Protein AF-A0A7W1YS80-F1 (afdb_monomer)

Sequence (69 aa):
STSGATFVDARAGLRPSLTGGAGGGVPHVGPSPSLAHVTIATGHFRNGVLLAPLTAQLVSDQVLEKRHA

pLDDT: mean 88.44, std 12.76, range [41.47, 97.75]

Solvent-accessible surface area (backbone atoms only — not comparable to full-atom values): 4624 Å² total; per-residue (Å²): 134,70,90,84,67,78,90,85,84,86,87,86,79,90,59,56,58,39,89,52,69,99,86,62,25,69,53,50,73,46,71,42,94,88,43,88,99,38,73,42,79,47,24,43,36,96,43,41,79,81,45,40,67,61,50,52,49,56,52,50,28,65,76,66,71,54,80,85,132

Structure (mmCIF, N/CA/C/O backbone):
data_AF-A0A7W1YS80-F1
#
_entry.id   AF-A0A7W1YS80-F1
#
loop_
_atom_site.group_PDB
_atom_site.id
_atom_site.type_symbol
_atom_site.label_atom_id
_atom_site.label_alt_id
_atom_site.label_comp_id
_atom_site.label_asym_id
_atom_site.label_entity_id
_atom_site.label_seq_id
_atom_site.pdbx_PDB_ins_code
_atom_site.Cartn_x
_atom_site.Cartn_y
_atom_site.Cartn_z
_atom_site.occupancy
_atom_site.B_iso_or_equiv
_atom_site.auth_seq_id
_atom_site.auth_comp_id
_atom_site.auth_asym_id
_atom_site.auth_atom_id
_atom_site.pdbx_PDB_model_num
ATOM 1 N N . SER A 1 1 ? -22.436 15.873 23.480 1.00 79.62 1 SER A N 1
ATOM 2 C CA . SER A 1 1 ? -21.898 15.079 24.601 1.00 79.62 1 SER A CA 1
ATOM 3 C C . SER A 1 1 ? -21.941 13.610 24.220 1.00 79.62 1 SER A C 1
ATOM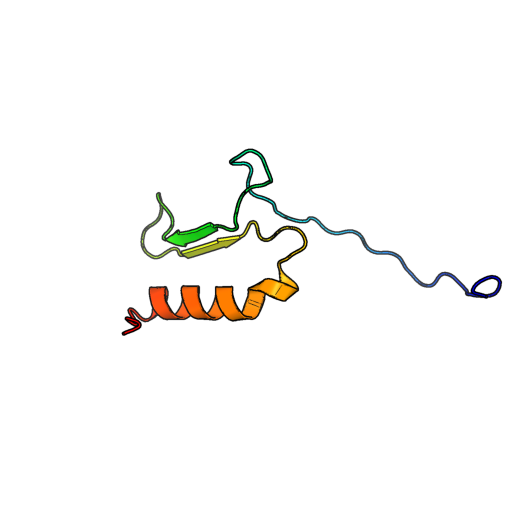 5 O O . SER A 1 1 ? -22.970 13.187 23.710 1.00 79.62 1 SER A O 1
ATOM 7 N N . THR A 1 2 ? -20.863 12.850 24.430 1.00 85.88 2 THR A N 1
ATOM 8 C CA . THR A 1 2 ? -20.815 11.386 24.219 1.00 85.88 2 THR A CA 1
ATOM 9 C C . THR A 1 2 ? -21.021 10.590 25.515 1.00 85.88 2 THR A C 1
ATOM 11 O O . THR A 1 2 ? -20.875 9.374 25.512 1.00 85.88 2 THR A O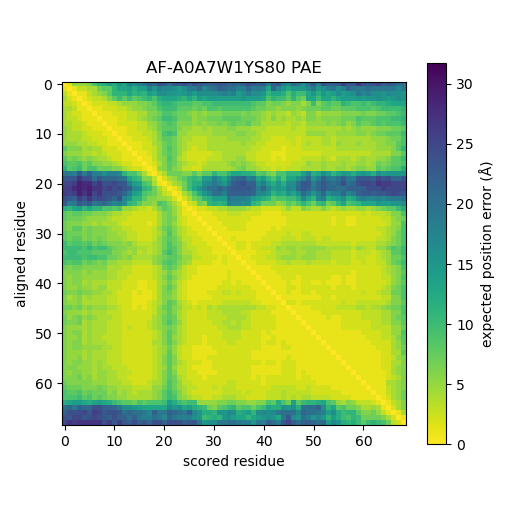 1
ATOM 14 N N . SER A 1 3 ? -21.394 11.248 26.621 1.00 89.06 3 SER A N 1
ATOM 15 C CA . SER A 1 3 ? -21.461 10.654 27.968 1.00 89.06 3 SER A CA 1
ATOM 16 C C . SER A 1 3 ? -22.440 9.482 28.138 1.00 89.06 3 SER A C 1
ATOM 18 O O . SER A 1 3 ? -22.346 8.775 29.132 1.00 89.06 3 SER A O 1
ATOM 20 N N . GLY A 1 4 ? -23.376 9.277 27.205 1.00 93.38 4 GLY A N 1
ATOM 21 C CA . GLY A 1 4 ? -24.321 8.152 27.206 1.00 93.38 4 GLY A CA 1
ATOM 22 C C . GLY A 1 4 ? -24.097 7.134 26.083 1.00 93.38 4 GLY A C 1
ATOM 23 O O . GLY A 1 4 ? -24.961 6.292 25.860 1.00 93.38 4 GLY A O 1
ATOM 24 N N . ALA A 1 5 ? -22.996 7.230 25.330 1.00 94.50 5 ALA A N 1
ATOM 25 C CA . ALA A 1 5 ? -22.731 6.308 24.229 1.00 94.50 5 ALA A CA 1
ATOM 26 C C . ALA A 1 5 ? -22.271 4.938 24.754 1.00 94.50 5 ALA A C 1
ATOM 28 O O . ALA A 1 5 ? -21.338 4.848 25.551 1.00 94.50 5 ALA A O 1
ATOM 29 N N . THR A 1 6 ? -22.900 3.864 24.276 1.00 96.12 6 THR A N 1
ATOM 30 C CA . THR A 1 6 ? -22.483 2.488 24.571 1.00 96.12 6 THR A CA 1
ATOM 31 C C . THR A 1 6 ? -21.297 2.095 23.689 1.00 96.12 6 THR A C 1
ATOM 33 O O . THR A 1 6 ? -21.340 2.266 22.471 1.00 96.12 6 THR A O 1
ATOM 36 N N . PHE A 1 7 ? -20.239 1.549 24.292 1.00 94.75 7 PHE A N 1
ATOM 37 C CA . PHE A 1 7 ? -19.137 0.933 23.553 1.00 94.75 7 PHE A CA 1
ATOM 38 C C . PHE A 1 7 ? -19.628 -0.336 22.843 1.00 94.75 7 PHE A C 1
ATOM 40 O O . PHE A 1 7 ? -20.189 -1.218 23.489 1.00 94.75 7 PHE A O 1
ATOM 47 N N . VAL A 1 8 ? -19.423 -0.417 21.526 1.00 97.75 8 VAL A N 1
ATOM 48 C CA . VAL A 1 8 ? -19.869 -1.558 20.707 1.00 97.75 8 VAL A CA 1
ATOM 49 C C . VAL A 1 8 ? -18.723 -2.532 20.434 1.00 97.75 8 VAL A C 1
ATOM 51 O O . VAL A 1 8 ? -18.875 -3.722 20.678 1.00 97.75 8 VAL A O 1
ATOM 54 N N . ASP A 1 9 ? -17.589 -2.042 19.923 1.00 97.69 9 ASP A N 1
ATOM 55 C CA . ASP A 1 9 ? -16.424 -2.863 19.565 1.00 97.69 9 ASP A CA 1
ATOM 56 C C . ASP A 1 9 ? -15.159 -1.991 19.408 1.00 97.69 9 ASP A C 1
ATOM 58 O O . ASP A 1 9 ? -15.251 -0.774 19.205 1.00 97.69 9 ASP A O 1
ATOM 62 N N . ALA A 1 10 ? -13.979 -2.616 19.454 1.00 97.12 10 ALA A N 1
ATOM 63 C CA . ALA A 1 10 ? -12.692 -2.007 19.124 1.00 97.12 10 ALA A CA 1
ATOM 64 C C . ALA A 1 10 ? -11.831 -2.951 18.279 1.00 97.12 10 ALA A C 1
ATOM 66 O O . ALA A 1 10 ? -11.795 -4.160 18.492 1.00 97.12 10 ALA A O 1
ATOM 67 N N . ARG A 1 11 ? -11.063 -2.378 17.344 1.00 97.00 11 ARG A N 1
ATOM 68 C CA . ARG A 1 11 ? -10.139 -3.133 16.487 1.00 97.00 11 ARG A CA 1
ATOM 69 C C . ARG A 1 11 ? -8.763 -2.494 16.453 1.00 97.00 11 ARG A C 1
ATOM 71 O O . ARG A 1 11 ? -8.631 -1.272 16.470 1.00 97.00 11 ARG A O 1
ATOM 78 N N . ALA A 1 12 ? -7.751 -3.344 16.330 1.00 96.56 12 ALA A N 1
ATOM 79 C CA . ALA A 1 12 ? -6.362 -2.963 16.122 1.00 96.56 12 ALA A CA 1
ATOM 80 C C . ALA A 1 12 ? -5.832 -3.589 14.825 1.00 96.56 12 ALA A C 1
ATOM 82 O O . ALA A 1 12 ? -6.338 -4.609 14.359 1.00 96.56 12 ALA A O 1
ATOM 83 N N . GLY A 1 13 ? -4.809 -2.976 14.232 1.00 93.81 13 GLY A N 1
ATOM 84 C CA . GLY A 1 13 ? -4.176 -3.481 13.018 1.00 93.81 13 GLY A CA 1
ATOM 85 C C . GLY A 1 13 ? -2.795 -2.877 12.803 1.00 93.81 13 GLY A C 1
ATOM 86 O O . GLY A 1 13 ? -2.537 -1.738 13.201 1.00 93.81 13 GLY A O 1
ATOM 87 N N . LEU A 1 14 ? -1.909 -3.647 12.170 1.00 92.81 14 LEU A N 1
ATOM 88 C CA . LEU A 1 14 ? -0.563 -3.195 11.834 1.00 92.81 14 LEU A CA 1
ATOM 89 C C . LEU A 1 14 ? -0.610 -2.084 10.780 1.00 92.81 14 LEU A C 1
ATOM 91 O O . LEU A 1 14 ? -1.449 -2.080 9.877 1.00 92.81 14 LEU A O 1
ATOM 95 N N . ARG A 1 15 ? 0.337 -1.151 10.881 1.00 91.50 15 ARG A N 1
ATOM 96 C CA . ARG A 1 15 ? 0.571 -0.095 9.893 1.00 91.50 15 ARG A CA 1
ATOM 97 C C . ARG A 1 15 ? 1.996 -0.249 9.374 1.00 91.50 15 ARG A C 1
ATOM 99 O O . ARG A 1 15 ? 2.906 0.317 9.974 1.00 91.50 15 ARG A O 1
ATOM 106 N N . PRO A 1 16 ? 2.209 -1.046 8.313 1.00 90.00 16 PRO A N 1
ATOM 107 C CA . PRO A 1 16 ? 3.539 -1.243 7.759 1.00 90.00 16 PRO A CA 1
ATOM 108 C C . PRO A 1 16 ? 4.142 0.101 7.357 1.00 90.00 16 PRO A C 1
ATOM 110 O O . PRO A 1 16 ? 3.559 0.838 6.563 1.00 90.00 16 PRO A O 1
ATOM 113 N N . SER A 1 17 ? 5.301 0.411 7.922 1.00 89.75 17 SER A N 1
ATOM 114 C CA . SER A 1 17 ? 6.140 1.541 7.541 1.00 89.75 17 SER A CA 1
ATOM 115 C C . SER A 1 17 ? 7.499 0.982 7.180 1.00 89.75 17 SER A C 1
ATOM 117 O O . SER A 1 17 ? 8.006 0.099 7.871 1.00 89.75 17 SER A O 1
ATOM 119 N N . LEU A 1 18 ? 8.099 1.509 6.124 1.00 86.38 18 LEU A N 1
ATOM 120 C CA . LEU A 1 18 ? 9.505 1.255 5.858 1.00 86.38 18 LEU A CA 1
ATOM 121 C C . LEU A 1 18 ? 10.340 2.221 6.702 1.00 86.38 18 LEU A C 1
ATOM 123 O O . LEU A 1 18 ? 9.921 3.349 6.980 1.00 86.38 18 LEU A O 1
ATOM 127 N N . THR A 1 19 ? 11.499 1.762 7.157 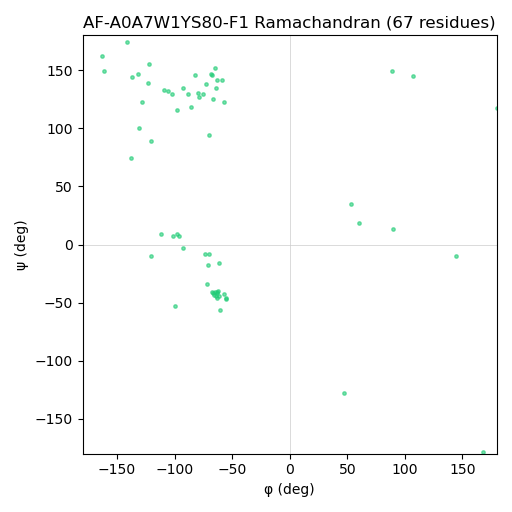1.00 72.50 19 THR A N 1
ATOM 128 C CA . THR A 1 19 ? 12.467 2.581 7.888 1.00 72.50 19 THR A CA 1
ATOM 129 C C . THR A 1 19 ? 13.536 3.055 6.913 1.00 72.50 19 THR A C 1
ATOM 131 O O . THR A 1 19 ? 14.268 2.239 6.360 1.00 72.50 19 THR A O 1
ATOM 134 N N . GLY A 1 20 ? 13.622 4.366 6.697 1.00 60.97 20 GLY A N 1
ATOM 135 C CA . GLY A 1 20 ? 14.651 4.985 5.864 1.00 60.97 20 GLY A CA 1
ATOM 136 C C . GLY A 1 20 ? 14.476 6.501 5.808 1.00 60.97 20 GLY A C 1
ATOM 137 O O . GLY A 1 20 ? 13.448 6.975 5.340 1.00 60.97 20 GLY A O 1
ATOM 138 N N . GLY A 1 21 ? 15.469 7.249 6.299 1.00 53.69 21 GLY A N 1
ATOM 139 C CA . GLY A 1 21 ? 15.492 8.719 6.307 1.00 53.69 21 GLY A CA 1
ATOM 140 C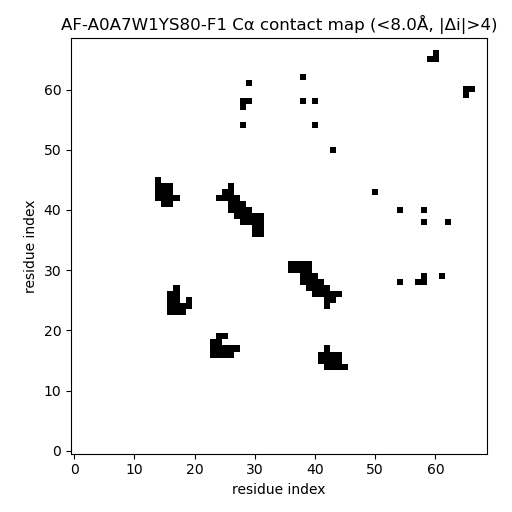 C . GLY A 1 21 ? 14.863 9.389 7.540 1.00 53.69 21 GLY A C 1
ATOM 141 O O . GLY A 1 21 ? 13.933 8.873 8.165 1.00 53.69 21 GLY A O 1
ATOM 142 N N . ALA A 1 22 ? 15.391 10.567 7.894 1.00 41.47 22 ALA A N 1
ATOM 143 C CA . ALA A 1 22 ? 14.910 11.408 8.990 1.00 41.47 22 ALA A CA 1
ATOM 144 C C . ALA A 1 22 ? 13.545 12.025 8.627 1.00 41.47 22 ALA A C 1
ATOM 146 O O . ALA A 1 22 ? 13.476 13.041 7.945 1.00 41.47 22 ALA A O 1
ATOM 147 N N . GLY A 1 23 ? 12.454 11.372 9.038 1.00 56.44 23 GLY A N 1
ATOM 148 C CA . GLY A 1 23 ? 11.077 11.809 8.749 1.00 56.44 23 GLY A CA 1
ATOM 149 C C . GLY A 1 23 ? 10.075 10.673 8.513 1.00 56.44 23 GLY A C 1
ATOM 150 O O . GLY A 1 23 ? 8.869 10.919 8.494 1.00 56.44 23 GLY A O 1
ATOM 151 N N . GLY A 1 24 ? 10.561 9.432 8.393 1.00 60.62 24 GLY A N 1
ATOM 152 C CA . GLY A 1 24 ? 9.766 8.255 8.031 1.00 60.62 24 GLY A CA 1
ATOM 153 C C . GLY A 1 24 ? 10.072 7.802 6.603 1.00 60.62 24 GLY A C 1
ATOM 154 O O . GLY A 1 24 ? 10.357 8.626 5.737 1.00 60.62 24 GLY A O 1
ATOM 155 N N . GLY A 1 25 ? 10.045 6.489 6.364 1.00 74.19 25 GLY A N 1
ATOM 156 C CA . GLY A 1 25 ? 10.283 5.938 5.033 1.00 74.19 25 GLY A CA 1
ATOM 157 C C . GLY A 1 25 ? 9.103 6.196 4.101 1.00 74.19 25 GLY A C 1
ATOM 158 O O . GLY A 1 25 ? 7.944 6.058 4.493 1.00 74.19 25 GLY A O 1
ATOM 159 N N . VAL A 1 26 ? 9.402 6.564 2.858 1.00 86.56 26 VAL A N 1
ATOM 160 C CA . VAL A 1 26 ? 8.418 6.589 1.769 1.00 86.56 26 VAL A CA 1
ATOM 161 C C . VAL A 1 26 ? 7.924 5.165 1.465 1.00 86.56 26 VAL A C 1
ATOM 163 O O . VAL A 1 26 ? 8.674 4.207 1.682 1.00 86.56 26 VAL A O 1
ATOM 166 N N . PRO A 1 27 ? 6.685 4.989 0.964 1.00 91.56 27 PRO A N 1
ATOM 167 C CA . PRO A 1 27 ? 6.228 3.682 0.509 1.00 91.56 27 PRO A CA 1
ATOM 168 C C . PRO A 1 27 ? 7.141 3.172 -0.608 1.00 91.56 27 PRO A C 1
ATOM 170 O O . PRO A 1 27 ? 7.549 3.939 -1.481 1.00 91.56 27 PRO A O 1
ATOM 173 N N . HIS A 1 28 ? 7.431 1.876 -0.611 1.00 92.62 28 HIS A N 1
ATOM 174 C CA . HIS A 1 28 ? 8.088 1.247 -1.747 1.00 92.62 28 HIS A CA 1
ATOM 175 C C . HIS A 1 28 ? 7.012 0.843 -2.753 1.00 92.62 28 HIS A C 1
ATOM 177 O O . HIS A 1 28 ? 6.140 0.035 -2.425 1.00 92.62 28 HIS A O 1
ATOM 183 N N . VAL A 1 29 ? 7.086 1.417 -3.954 1.00 94.56 29 VAL A N 1
ATOM 184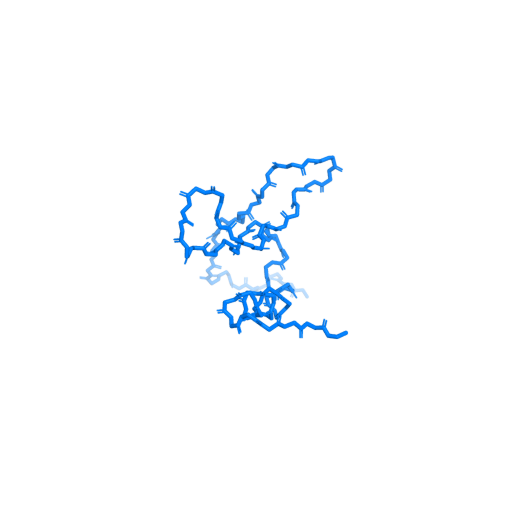 C CA . VAL A 1 29 ? 6.221 1.120 -5.102 1.00 94.56 29 VAL A CA 1
ATOM 185 C C . VAL A 1 29 ? 7.126 0.889 -6.308 1.00 94.56 29 VAL A C 1
ATOM 187 O O . VAL A 1 29 ? 7.656 1.848 -6.866 1.00 94.56 29 VAL A O 1
ATOM 190 N N . GLY A 1 30 ? 7.371 -0.372 -6.658 1.00 92.69 30 GLY A N 1
ATOM 191 C CA . GLY A 1 30 ? 8.340 -0.710 -7.700 1.00 92.69 30 GLY A CA 1
ATOM 192 C C . GLY A 1 30 ? 8.708 -2.195 -7.766 1.00 92.69 30 GLY A C 1
ATOM 193 O O . GLY A 1 30 ? 8.173 -3.001 -7.000 1.00 92.69 30 GLY A O 1
ATOM 194 N N . PRO A 1 31 ? 9.620 -2.583 -8.674 1.00 94.12 31 PRO A N 1
ATOM 195 C CA . PRO A 1 31 ? 10.039 -3.970 -8.832 1.00 94.12 31 PRO A CA 1
ATOM 196 C C . PRO A 1 31 ? 10.836 -4.470 -7.620 1.00 94.12 31 PRO A C 1
ATOM 198 O O . PRO A 1 31 ? 11.603 -3.730 -7.002 1.00 94.12 31 PRO A O 1
ATOM 201 N N . SER A 1 32 ? 10.690 -5.758 -7.308 1.00 93.88 32 SER A N 1
ATOM 202 C CA . SER A 1 32 ? 11.503 -6.419 -6.289 1.00 93.88 32 SER A CA 1
ATOM 203 C C . SER A 1 32 ? 12.979 -6.445 -6.706 1.00 93.88 32 SER A C 1
ATOM 205 O O . SER A 1 32 ? 13.282 -6.837 -7.834 1.00 93.88 32 SER A O 1
ATOM 207 N N . PRO A 1 33 ? 13.920 -6.113 -5.802 1.00 91.56 33 PRO A N 1
ATOM 208 C CA . PRO A 1 33 ? 15.348 -6.168 -6.109 1.00 91.56 33 PRO A CA 1
ATOM 209 C C . PRO A 1 33 ? 15.887 -7.602 -6.232 1.00 91.56 33 PRO A C 1
ATOM 211 O O . PRO A 1 33 ? 16.977 -7.795 -6.760 1.00 91.56 33 PRO A O 1
ATOM 214 N N . SER A 1 34 ? 15.164 -8.604 -5.721 1.00 96.81 34 SER A N 1
ATOM 215 C CA . SER A 1 34 ? 15.634 -9.994 -5.636 1.00 96.81 34 SER A CA 1
ATOM 216 C C . SER A 1 34 ? 14.766 -11.004 -6.385 1.00 96.81 34 SER A C 1
ATOM 218 O O . SER A 1 34 ? 15.170 -12.156 -6.521 1.00 96.81 34 SER A O 1
ATOM 220 N N . LEU A 1 35 ? 13.583 -10.607 -6.865 1.00 96.62 35 LEU A N 1
ATOM 221 C CA . LEU A 1 35 ? 12.622 -11.513 -7.498 1.00 96.62 35 LEU A CA 1
ATOM 222 C C . LEU A 1 35 ? 12.176 -10.966 -8.853 1.00 96.62 35 LEU A C 1
ATOM 224 O O . LEU A 1 35 ? 11.607 -9.878 -8.937 1.00 96.62 35 LEU A O 1
ATOM 228 N N . ALA A 1 36 ? 12.386 -11.757 -9.906 1.00 93.31 36 ALA A N 1
ATOM 229 C CA . ALA A 1 36 ? 11.881 -11.438 -11.235 1.00 93.31 36 ALA A CA 1
ATOM 230 C C . ALA A 1 36 ? 10.343 -11.407 -11.238 1.00 93.31 36 ALA A C 1
ATOM 232 O O . ALA A 1 36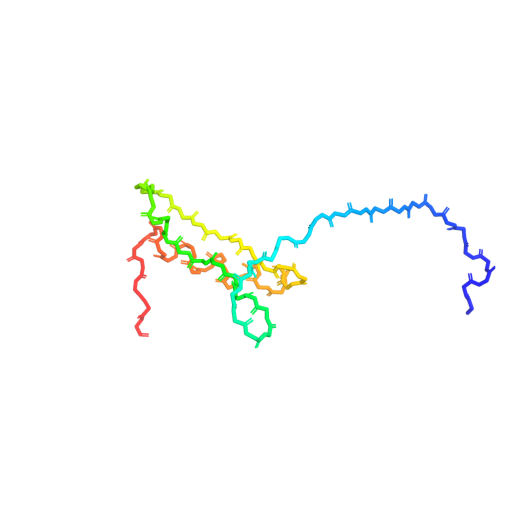 ? 9.697 -12.228 -10.589 1.00 93.31 36 ALA A O 1
ATOM 233 N N . HIS A 1 37 ? 9.767 -10.463 -11.987 1.00 91.69 37 HIS A N 1
ATOM 234 C CA . HIS A 1 37 ? 8.317 -10.312 -12.183 1.00 91.69 37 HIS A CA 1
ATOM 235 C C . HIS A 1 37 ? 7.490 -10.056 -10.906 1.00 91.69 37 HIS A C 1
ATOM 237 O O . HIS A 1 37 ? 6.270 -10.209 -10.919 1.00 91.69 37 HIS A O 1
ATOM 243 N N . VAL A 1 38 ? 8.121 -9.624 -9.808 1.00 95.56 38 VAL A N 1
ATOM 244 C CA . VAL A 1 38 ? 7.428 -9.226 -8.574 1.00 95.56 38 VAL A CA 1
ATOM 245 C C . VAL A 1 38 ? 7.452 -7.710 -8.428 1.00 95.56 38 VAL A C 1
ATOM 247 O O . VAL A 1 38 ? 8.508 -7.090 -8.519 1.00 95.56 38 VAL A O 1
ATOM 250 N N . THR A 1 39 ? 6.290 -7.126 -8.136 1.00 95.38 39 THR A N 1
ATOM 251 C CA . THR A 1 39 ? 6.138 -5.706 -7.784 1.00 95.38 39 THR A CA 1
ATOM 252 C C . THR A 1 39 ? 5.801 -5.581 -6.305 1.00 95.38 39 THR A C 1
ATOM 254 O O . THR A 1 39 ? 4.920 -6.279 -5.803 1.00 95.38 39 THR A O 1
ATOM 257 N N . ILE A 1 40 ? 6.490 -4.691 -5.604 1.00 95.44 40 ILE A N 1
ATOM 258 C CA . ILE A 1 40 ? 6.278 -4.376 -4.196 1.00 95.44 40 ILE A CA 1
ATOM 259 C C . ILE A 1 40 ? 5.513 -3.049 -4.121 1.00 95.44 40 ILE A C 1
ATOM 261 O O . ILE A 1 40 ? 5.911 -2.069 -4.739 1.00 95.44 40 ILE A O 1
ATOM 265 N N . ALA A 1 41 ? 4.424 -3.020 -3.349 1.00 96.12 41 ALA A N 1
ATOM 266 C CA . ALA A 1 41 ? 3.607 -1.832 -3.089 1.00 96.12 41 ALA A CA 1
ATOM 267 C C . ALA A 1 41 ? 3.218 -1.783 -1.599 1.00 96.12 41 ALA A C 1
ATOM 269 O O . ALA A 1 41 ? 2.097 -2.121 -1.223 1.00 96.12 41 ALA A O 1
ATOM 270 N N . THR A 1 42 ? 4.166 -1.429 -0.728 1.00 94.62 42 THR A N 1
ATOM 271 C CA . THR A 1 42 ? 3.991 -1.476 0.739 1.00 94.62 42 THR A CA 1
ATOM 272 C C . THR A 1 42 ? 4.652 -0.290 1.441 1.00 94.62 42 THR A C 1
ATOM 274 O O . THR A 1 42 ? 5.3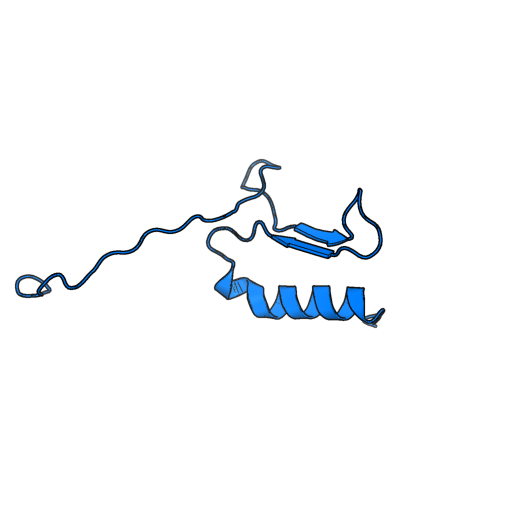67 0.498 0.827 1.00 94.62 42 THR A O 1
ATOM 277 N N . GLY A 1 43 ? 4.447 -0.169 2.753 1.00 93.94 43 GLY A N 1
ATOM 278 C CA . GLY A 1 43 ? 5.091 0.860 3.572 1.00 93.94 43 GLY A CA 1
ATOM 279 C C . GLY A 1 43 ? 4.314 2.168 3.685 1.00 93.94 43 GLY A C 1
ATOM 280 O O . GLY A 1 43 ? 4.869 3.159 4.143 1.00 93.94 43 GLY A O 1
ATOM 281 N N . HIS A 1 44 ? 3.037 2.195 3.292 1.00 93.94 44 HIS A N 1
ATOM 282 C CA . HIS A 1 44 ? 2.219 3.414 3.303 1.00 93.94 44 HIS A CA 1
ATOM 283 C C . HIS A 1 44 ? 1.837 3.931 4.691 1.00 93.94 44 HIS A C 1
ATOM 285 O O . HIS A 1 44 ? 1.269 5.020 4.799 1.00 93.94 44 HIS A O 1
ATOM 291 N N . PHE A 1 45 ? 2.120 3.180 5.754 1.00 92.12 45 PHE A N 1
ATOM 292 C CA . PHE A 1 45 ? 1.792 3.532 7.132 1.00 92.12 45 PHE A CA 1
ATOM 293 C C . PHE A 1 45 ? 0.329 4.014 7.272 1.00 92.12 45 PHE A C 1
ATOM 295 O O . PHE A 1 45 ? -0.608 3.344 6.834 1.00 92.12 45 PHE A O 1
ATOM 302 N N . ARG A 1 46 ? 0.113 5.189 7.874 1.00 91.56 46 ARG A N 1
ATOM 303 C CA . ARG A 1 46 ? -1.196 5.837 8.061 1.00 91.56 46 ARG A CA 1
ATOM 304 C C . ARG A 1 46 ? -1.791 6.437 6.779 1.00 91.56 46 ARG A C 1
ATOM 306 O O . ARG A 1 46 ? -2.941 6.855 6.797 1.00 91.56 46 ARG A O 1
ATOM 313 N N . ASN A 1 47 ? -1.030 6.466 5.683 1.00 92.69 47 ASN A N 1
ATOM 314 C CA . ASN A 1 47 ? -1.406 7.113 4.425 1.00 92.69 47 ASN A CA 1
ATOM 315 C C . ASN A 1 47 ? -1.902 6.118 3.359 1.00 92.69 47 ASN A C 1
ATOM 317 O O . ASN A 1 47 ? -2.129 6.521 2.224 1.00 92.69 47 ASN A O 1
ATOM 321 N N . GLY A 1 48 ? -2.087 4.834 3.696 1.00 93.06 48 GLY A N 1
ATOM 322 C CA . GLY A 1 48 ? -2.473 3.800 2.725 1.00 93.06 48 GLY A CA 1
ATOM 323 C C . GLY A 1 48 ? -3.752 4.120 1.950 1.00 93.06 48 GLY A C 1
ATOM 324 O O . GLY A 1 48 ? -3.756 4.041 0.730 1.00 93.06 48 GLY A O 1
ATOM 325 N N . VAL A 1 49 ? -4.814 4.553 2.638 1.00 95.62 49 VAL A N 1
ATOM 326 C CA . VAL A 1 49 ? -6.090 4.909 1.987 1.00 95.62 49 VAL A CA 1
ATOM 327 C C . VAL A 1 49 ? -5.939 6.143 1.096 1.00 95.62 49 VAL A C 1
ATOM 329 O O . VAL A 1 49 ? -6.445 6.155 -0.019 1.00 95.62 49 VAL A O 1
ATOM 332 N N . LEU A 1 50 ? -5.200 7.155 1.561 1.00 95.88 50 LEU A N 1
ATOM 333 C CA . LEU A 1 50 ? -4.950 8.386 0.808 1.00 95.88 50 LEU A CA 1
ATOM 334 C C . LEU A 1 50 ? -4.165 8.117 -0.486 1.00 95.88 50 LEU A C 1
ATOM 336 O O . LEU A 1 50 ? -4.467 8.689 -1.527 1.00 95.88 50 LEU A O 1
ATOM 340 N N . LEU A 1 51 ? -3.157 7.246 -0.416 1.00 95.50 51 LEU A N 1
ATOM 341 C CA . LEU A 1 51 ? -2.230 6.976 -1.516 1.00 95.50 51 LEU A CA 1
ATOM 342 C C . LEU A 1 51 ? -2.647 5.795 -2.401 1.00 95.50 51 LEU A C 1
ATOM 344 O O . LEU A 1 51 ? -1.964 5.520 -3.390 1.00 95.50 51 LEU A O 1
ATOM 348 N N . ALA A 1 52 ? -3.735 5.091 -2.073 1.00 97.06 52 ALA A N 1
ATOM 349 C CA . ALA A 1 52 ? -4.170 3.906 -2.808 1.00 97.06 52 ALA A CA 1
ATOM 350 C C . ALA A 1 52 ? -4.380 4.165 -4.315 1.00 97.06 52 ALA A C 1
ATOM 352 O O . ALA A 1 52 ? -3.837 3.387 -5.101 1.00 97.06 52 ALA A O 1
ATOM 353 N N . PRO A 1 53 ? -5.058 5.249 -4.756 1.00 97.62 53 PRO A N 1
ATOM 354 C CA . PRO A 1 53 ? -5.273 5.485 -6.186 1.00 97.62 53 PRO A CA 1
ATOM 355 C C . PRO A 1 53 ? -3.967 5.701 -6.959 1.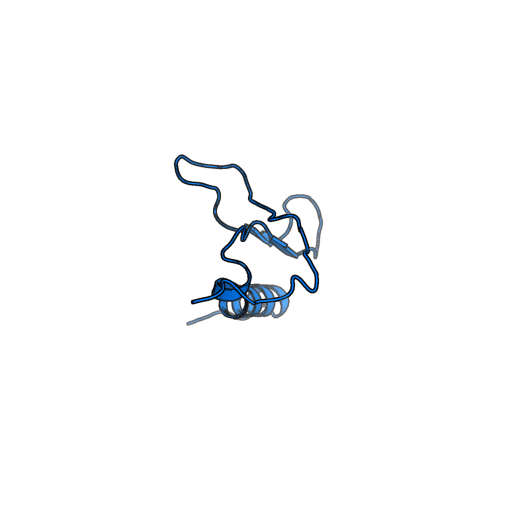00 97.62 53 PRO A C 1
ATOM 357 O O . PRO A 1 53 ? -3.747 5.074 -7.992 1.00 97.62 53 PRO A O 1
ATOM 360 N N . LEU A 1 54 ? -3.062 6.526 -6.421 1.00 96.12 54 LEU A N 1
ATOM 361 C CA . LEU A 1 54 ? -1.760 6.789 -7.040 1.00 96.12 54 LEU A CA 1
ATOM 362 C C . LEU A 1 54 ? -0.889 5.527 -7.072 1.00 96.12 54 LEU A C 1
ATOM 364 O O . LEU A 1 54 ? -0.247 5.234 -8.074 1.00 96.12 54 LEU A O 1
ATOM 368 N N . THR A 1 55 ? -0.897 4.746 -5.989 1.00 96.81 55 THR A N 1
ATOM 369 C CA . THR A 1 55 ? -0.157 3.478 -5.925 1.00 96.81 55 THR A CA 1
ATOM 370 C C . THR A 1 55 ? -0.667 2.497 -6.979 1.00 96.81 55 THR A C 1
ATOM 372 O O . THR A 1 55 ? 0.136 1.878 -7.672 1.00 96.81 55 THR A O 1
ATOM 375 N N . ALA A 1 56 ? -1.988 2.377 -7.136 1.00 96.62 56 ALA A N 1
ATOM 376 C CA . ALA A 1 56 ? -2.591 1.506 -8.140 1.00 96.62 56 ALA A CA 1
ATOM 377 C C . ALA A 1 56 ? -2.220 1.931 -9.566 1.00 96.62 56 ALA A C 1
ATOM 379 O O . ALA A 1 56 ? -1.928 1.070 -10.396 1.00 96.62 56 ALA A O 1
ATOM 380 N N . GLN A 1 57 ? -2.189 3.239 -9.836 1.00 96.06 57 GLN A N 1
ATOM 381 C CA . GLN A 1 57 ? -1.751 3.779 -11.120 1.00 96.06 57 GLN A CA 1
ATOM 382 C C . GLN A 1 57 ? -0.296 3.386 -11.412 1.00 96.06 57 GLN A C 1
ATOM 384 O O . GLN A 1 57 ? -0.053 2.674 -12.381 1.00 96.06 57 GLN A O 1
ATOM 389 N N . LEU A 1 58 ? 0.639 3.715 -10.514 1.00 95.00 58 LEU A N 1
ATOM 390 C CA . LEU A 1 58 ? 2.065 3.407 -10.684 1.00 95.00 58 LEU A CA 1
ATOM 391 C C . LEU A 1 58 ? 2.336 1.905 -10.874 1.00 95.00 58 LEU A C 1
ATOM 393 O O . LEU A 1 58 ? 3.113 1.521 -11.746 1.00 95.00 58 LEU A O 1
ATOM 397 N N . VAL A 1 59 ? 1.673 1.046 -10.090 1.00 95.88 59 VAL A N 1
ATOM 398 C CA . VAL A 1 59 ? 1.784 -0.416 -10.240 1.00 95.88 59 VAL A CA 1
ATOM 399 C C . VAL A 1 59 ? 1.238 -0.869 -11.593 1.00 95.88 59 VAL A C 1
ATOM 401 O O . VAL A 1 59 ? 1.873 -1.678 -12.265 1.00 95.88 59 VAL A O 1
ATOM 404 N N . SER A 1 60 ? 0.084 -0.345 -12.014 1.00 95.06 60 SER A N 1
ATOM 405 C CA . SER A 1 60 ? -0.518 -0.698 -13.305 1.00 95.06 60 SER A CA 1
ATOM 406 C C . SER A 1 60 ? 0.376 -0.290 -14.466 1.00 95.06 60 SER A C 1
ATOM 408 O O . SER A 1 60 ? 0.529 -1.051 -15.417 1.00 95.06 60 SER A O 1
ATOM 410 N N . ASP A 1 61 ? 0.983 0.889 -14.387 1.00 93.69 61 ASP A N 1
ATOM 411 C CA . ASP A 1 61 ? 1.864 1.390 -15.433 1.00 93.69 61 ASP A CA 1
ATOM 412 C C . ASP A 1 61 ? 3.141 0.566 -15.536 1.00 93.69 61 ASP A C 1
ATOM 414 O O . ASP A 1 61 ? 3.558 0.216 -16.637 1.00 93.69 61 ASP A O 1
ATOM 418 N N . GLN A 1 62 ? 3.711 0.178 -14.396 1.00 90.88 62 GLN A N 1
ATOM 419 C CA . GLN A 1 62 ? 4.884 -0.683 -14.358 1.00 90.88 62 GLN A CA 1
ATOM 420 C C . GLN A 1 62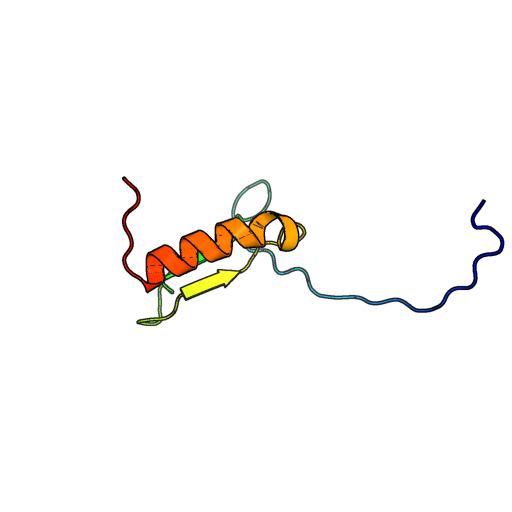 ? 4.587 -2.091 -14.899 1.00 90.88 62 GLN A C 1
ATOM 422 O O . GLN A 1 62 ? 5.387 -2.634 -15.655 1.00 90.88 62 GLN A O 1
ATOM 427 N N . VAL A 1 63 ? 3.454 -2.694 -14.521 1.00 91.31 63 VAL A N 1
ATOM 428 C CA . VAL A 1 63 ? 3.080 -4.057 -14.946 1.00 91.31 63 VAL A CA 1
ATOM 429 C C . VAL A 1 63 ? 2.671 -4.108 -16.419 1.00 91.31 63 VAL A C 1
ATOM 431 O O . VAL A 1 63 ? 2.922 -5.108 -17.084 1.00 91.31 63 VAL A O 1
ATOM 434 N N . LEU A 1 64 ? 2.044 -3.048 -16.931 1.00 93.56 64 LEU A N 1
ATOM 435 C CA . LEU A 1 64 ? 1.575 -2.963 -18.318 1.00 93.56 64 LEU A CA 1
ATOM 436 C C . LEU A 1 64 ? 2.562 -2.240 -19.250 1.00 93.56 64 LEU A C 1
ATOM 438 O O . LEU A 1 64 ? 2.201 -1.949 -20.387 1.00 93.56 64 LEU A O 1
ATOM 442 N N . GLU A 1 65 ? 3.763 -1.910 -18.765 1.00 85.00 65 GLU A N 1
ATOM 443 C CA . GLU A 1 65 ? 4.810 -1.186 -19.504 1.00 85.00 65 GLU A CA 1
ATOM 444 C C . GLU A 1 65 ? 4.329 0.143 -20.124 1.00 85.00 65 GLU A C 1
ATOM 446 O O . GLU A 1 65 ? 4.764 0.564 -21.201 1.00 85.00 65 GLU A O 1
ATOM 451 N N . LYS A 1 66 ? 3.421 0.843 -19.435 1.00 81.69 66 LYS A N 1
ATOM 452 C CA . LYS A 1 66 ? 2.895 2.133 -19.893 1.00 81.69 66 LYS A CA 1
ATOM 453 C C . LYS A 1 66 ? 3.897 3.242 -19.591 1.00 81.69 66 LYS A C 1
ATOM 455 O O . LYS A 1 66 ? 4.310 3.433 -18.450 1.00 81.69 66 LYS A O 1
ATOM 460 N N . ARG A 1 67 ? 4.251 4.024 -20.613 1.00 65.44 67 ARG A N 1
ATOM 461 C CA . ARG A 1 67 ? 4.998 5.278 -20.441 1.00 65.44 67 ARG A CA 1
ATOM 462 C C . ARG A 1 67 ? 4.031 6.448 -20.330 1.00 65.44 67 ARG A C 1
ATOM 464 O O . ARG A 1 67 ? 3.101 6.557 -21.125 1.00 65.44 67 ARG A O 1
ATOM 471 N N . HIS A 1 68 ? 4.279 7.323 -19.363 1.00 61.66 68 HIS A N 1
ATOM 472 C CA . HIS A 1 68 ? 3.621 8.624 -19.273 1.00 61.66 68 HIS A CA 1
ATOM 473 C C . HIS A 1 68 ? 4.452 9.611 -20.089 1.00 61.66 68 HIS A C 1
ATOM 475 O O . HIS A 1 68 ? 5.678 9.609 -19.964 1.00 61.66 68 HIS A O 1
ATOM 481 N N . ALA A 1 69 ? 3.789 10.354 -20.976 1.00 51.94 69 ALA A N 1
ATOM 482 C CA . ALA A 1 69 ? 4.398 11.393 -21.804 1.00 51.94 69 ALA A CA 1
ATOM 483 C C . ALA A 1 69 ? 4.650 12.673 -21.000 1.00 51.94 69 ALA A C 1
ATOM 485 O O . ALA A 1 69 ? 3.836 12.958 -20.092 1.00 51.94 69 ALA A O 1
#

Foldseek 3Di:
DCVPPDDDDDDDDDFAADDDDDPTDDFQFAADPPDPPDTGGHHCGPCCVVCVVVSVVSNCCRNVVNDDD

Secondary structure (DSSP, 8-state):
--TTPPP---------B---STT-PPPEEEE-SSSTT-EEEE-BGGGHHHHHHHHHHHHHHHHTTPPP-

Nearest PDB structures (foldseek):
  3if9-assembly2_D-3  TM=8.616E-01  e=1.020E-02  Bacillus subtilis
  1ng3-assembly1_A  TM=8.574E-01  e=2.027E-02  Bacillus subtilis
  4ysh-assembly1_A  TM=8.312E-01  e=2.858E-02  Geobacillus kaustophilus HTA426
  7cyx-assembly1_B  TM=8.428E-01  e=6.980E-02  Bacillus cereus ATCC 14579

Radius of gyration: 17.67 Å; Cα contacts (8 Å, |Δi|>4): 66; chains: 1; bounding box: 40×27×50 Å

Mean predicted aligned error: 6.24 Å